Protein AF-A0A0F3IHB5-F1 (afdb_monomer_lite)

Secondary structure (DSSP, 8-state):
-PPPP---SSSSEEEEEEETTEEEEEEEEETTTTTTS-HHHHHHHHHHSTT-TT----EEEE-TTSEEEEEEEEEE--

Structure (mmCIF, N/CA/C/O backbone):
data_AF-A0A0F3IHB5-F1
#
_entry.id   AF-A0A0F3IHB5-F1
#
loop_
_atom_site.group_PDB
_atom_site.id
_atom_site.type_symbol
_atom_site.label_atom_id
_atom_site.label_alt_id
_atom_site.label_comp_id
_atom_site.label_asym_id
_atom_site.label_entity_id
_atom_site.label_seq_id
_atom_site.pdbx_PDB_ins_code
_atom_site.Cartn_x
_atom_site.Cartn_y
_atom_site.Cartn_z
_atom_site.occupancy
_atom_site.B_iso_or_equiv
_atom_site.auth_seq_id
_atom_site.auth_comp_id
_atom_site.auth_asym_id
_atom_site.auth_atom_id
_atom_site.pdbx_PDB_model_num
ATOM 1 N N . MET A 1 1 ? -11.489 12.201 -16.737 1.00 31.97 1 MET A N 1
ATOM 2 C CA . MET A 1 1 ? -11.159 10.877 -17.305 1.00 31.97 1 MET A CA 1
ATOM 3 C C . MET A 1 1 ? -11.442 9.852 -16.218 1.00 31.97 1 MET A C 1
ATOM 5 O O . MET A 1 1 ? -10.760 9.888 -15.205 1.00 31.97 1 MET A O 1
ATOM 9 N N . LEU A 1 2 ? -12.526 9.079 -16.351 1.00 24.95 2 LEU A N 1
ATOM 10 C CA . LEU A 1 2 ? -12.923 8.063 -15.370 1.00 24.95 2 LEU A CA 1
ATOM 11 C C . LEU A 1 2 ? -12.312 6.719 -15.769 1.00 24.95 2 LEU A C 1
ATOM 13 O O . LEU A 1 2 ? -12.490 6.279 -16.903 1.00 24.95 2 LEU A O 1
ATOM 17 N N . PHE A 1 3 ? -11.603 6.087 -14.841 1.00 34.09 3 PHE A N 1
ATOM 18 C CA . PHE A 1 3 ? -11.150 4.708 -14.976 1.00 34.09 3 PHE A CA 1
ATOM 19 C C . PHE A 1 3 ? -12.233 3.796 -14.391 1.00 34.09 3 PHE A C 1
ATOM 21 O O . PHE A 1 3 ? -12.722 4.043 -13.289 1.00 34.09 3 PHE A O 1
ATOM 28 N N . PHE A 1 4 ? -12.664 2.790 -15.152 1.00 29.55 4 PHE A N 1
ATOM 29 C CA . PHE A 1 4 ? -13.684 1.839 -14.712 1.00 29.55 4 PHE A CA 1
ATOM 30 C C . PHE A 1 4 ? -13.023 0.703 -13.929 1.00 29.55 4 PHE A C 1
ATOM 32 O O . PHE A 1 4 ? -12.199 -0.030 -14.470 1.00 29.55 4 PHE A O 1
ATOM 39 N N . PHE A 1 5 ? -13.412 0.546 -12.665 1.00 42.84 5 PHE A N 1
ATOM 40 C CA . PHE A 1 5 ? -12.972 -0.539 -11.791 1.00 42.84 5 PHE A CA 1
ATOM 41 C C . PHE A 1 5 ? -14.073 -1.598 -11.715 1.00 42.84 5 PHE A C 1
ATOM 43 O O . PHE A 1 5 ? -15.227 -1.276 -11.426 1.00 42.84 5 PHE A O 1
ATOM 50 N N . ARG A 1 6 ? -13.744 -2.872 -11.956 1.00 33.59 6 ARG A N 1
ATOM 51 C CA . ARG A 1 6 ? -14.669 -3.978 -11.680 1.00 33.59 6 ARG A CA 1
ATOM 52 C C . ARG A 1 6 ? -14.450 -4.436 -10.242 1.00 33.59 6 ARG A C 1
ATOM 54 O O . ARG A 1 6 ? -13.516 -5.172 -9.949 1.00 33.59 6 ARG A O 1
ATOM 61 N N . LEU A 1 7 ? -15.302 -3.952 -9.345 1.00 36.53 7 LEU A N 1
ATOM 62 C CA . LEU A 1 7 ? -15.297 -4.316 -7.932 1.00 36.53 7 LEU A CA 1
ATOM 63 C C . LEU A 1 7 ? -15.822 -5.753 -7.777 1.00 36.53 7 LEU A C 1
ATOM 65 O O . LEU A 1 7 ? -16.951 -6.035 -8.165 1.00 36.53 7 LEU A O 1
ATOM 69 N N . ARG A 1 8 ? -15.023 -6.654 -7.196 1.00 37.41 8 ARG A N 1
ATOM 70 C CA . ARG A 1 8 ? -15.502 -7.935 -6.645 1.00 37.41 8 ARG A CA 1
ATOM 71 C C . ARG A 1 8 ? -15.342 -7.894 -5.130 1.00 37.41 8 ARG A C 1
ATOM 73 O O . ARG A 1 8 ? -14.280 -7.476 -4.691 1.00 37.41 8 ARG A O 1
ATOM 80 N N . GLU A 1 9 ? -16.415 -8.130 -4.387 1.00 39.09 9 GLU A N 1
ATOM 81 C CA . GLU A 1 9 ? -16.457 -8.160 -2.916 1.00 39.09 9 GLU A CA 1
ATOM 82 C C . GLU A 1 9 ? -15.437 -9.170 -2.390 1.00 39.09 9 GLU A C 1
ATOM 84 O O . GLU A 1 9 ? -15.507 -10.321 -2.796 1.00 39.09 9 GLU A O 1
ATOM 89 N N . ASP A 1 10 ? -14.449 -8.686 -1.639 1.00 42.75 10 ASP A N 1
ATOM 90 C CA . ASP A 1 10 ? -13.616 -9.369 -0.637 1.00 42.75 10 ASP A CA 1
ATOM 91 C C . ASP A 1 10 ? -12.443 -8.412 -0.319 1.00 42.75 10 ASP A C 1
ATOM 93 O O . ASP A 1 10 ? -11.938 -7.710 -1.206 1.00 42.75 10 ASP A O 1
ATOM 97 N N . ASP A 1 11 ? -12.108 -8.291 0.964 1.00 51.41 11 ASP A N 1
ATOM 98 C CA . ASP A 1 11 ? -11.311 -7.212 1.561 1.00 51.41 11 ASP A CA 1
ATOM 99 C C . ASP A 1 11 ? -9.912 -7.038 0.928 1.00 51.41 11 ASP A C 1
ATOM 101 O O . ASP A 1 11 ? -9.178 -8.000 0.712 1.00 51.41 11 ASP A O 1
ATOM 105 N N . ASN A 1 12 ? -9.539 -5.780 0.650 1.00 52.41 12 ASN A N 1
ATOM 106 C CA . ASN A 1 12 ? -8.283 -5.320 0.028 1.00 52.41 12 ASN A CA 1
ATOM 107 C C . ASN A 1 12 ? -8.013 -5.832 -1.403 1.00 52.41 12 ASN A C 1
ATOM 109 O O . ASN A 1 12 ? -7.454 -6.902 -1.644 1.00 52.41 12 ASN A O 1
ATOM 113 N N . LYS A 1 13 ? -8.350 -5.001 -2.398 1.00 60.81 13 LYS A N 1
ATOM 114 C CA . LYS A 1 13 ? -8.267 -5.363 -3.823 1.00 60.81 13 LYS A CA 1
ATOM 115 C C . LYS A 1 13 ? -6.945 -4.930 -4.445 1.00 60.81 13 LYS A C 1
ATOM 117 O O . LYS A 1 13 ? -6.682 -3.734 -4.566 1.00 60.81 13 LYS A O 1
ATOM 122 N N . LEU A 1 14 ? -6.175 -5.902 -4.935 1.00 58.69 14 LEU A N 1
ATOM 123 C CA . LEU A 1 14 ? -5.106 -5.665 -5.904 1.00 58.69 14 LEU A CA 1
ATOM 124 C C . LEU A 1 14 ? -5.721 -5.353 -7.267 1.00 58.69 14 LEU A C 1
ATOM 126 O O . LEU A 1 14 ? -6.370 -6.198 -7.883 1.00 58.69 14 LEU A O 1
ATOM 130 N N . CYS A 1 15 ? -5.516 -4.131 -7.737 1.00 65.38 15 CYS A N 1
ATOM 131 C CA . CYS A 1 15 ? -5.914 -3.699 -9.061 1.00 65.38 15 CYS A CA 1
ATOM 132 C C . CYS A 1 15 ? -4.683 -3.679 -9.965 1.00 65.38 15 CYS A C 1
ATOM 134 O O . CYS A 1 15 ? -3.756 -2.906 -9.734 1.00 65.38 15 CYS A O 1
ATOM 136 N N . GLN A 1 16 ? -4.694 -4.507 -11.007 1.00 64.88 16 GLN A N 1
ATOM 137 C CA . GLN A 1 16 ? -3.722 -4.439 -12.094 1.00 64.88 16 GLN A CA 1
ATOM 138 C C . GLN A 1 16 ? -4.368 -3.730 -13.283 1.00 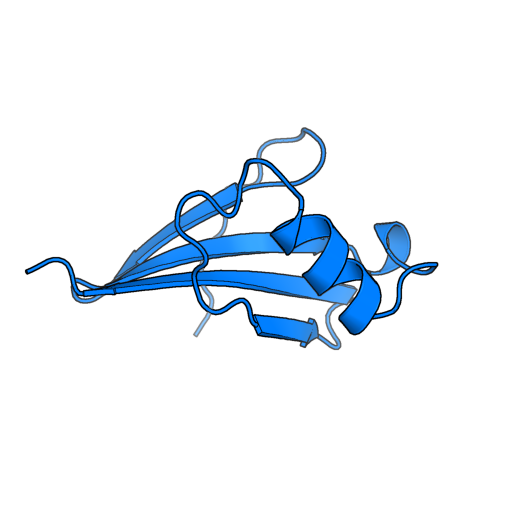64.88 16 GLN A C 1
ATOM 140 O O . GLN A 1 16 ? -5.498 -4.044 -13.665 1.00 64.88 16 GLN A O 1
ATOM 145 N N . SER A 1 17 ? -3.669 -2.767 -13.872 1.00 63.66 17 SER A N 1
ATOM 146 C CA . SER A 1 17 ? -4.108 -2.088 -15.090 1.00 63.66 17 SER A CA 1
ATOM 147 C C . SER A 1 17 ? -2.967 -2.020 -16.095 1.00 63.66 17 SER A C 1
ATOM 149 O O . SER A 1 17 ? -1.822 -1.818 -15.708 1.00 63.66 17 SER A O 1
ATOM 151 N N . ILE A 1 18 ? -3.273 -2.206 -17.380 1.00 61.59 18 ILE A N 1
ATOM 152 C CA . ILE A 1 18 ? -2.313 -2.044 -18.476 1.00 61.59 18 ILE A CA 1
ATOM 153 C C . ILE A 1 18 ? -2.841 -0.931 -19.374 1.00 61.59 18 ILE A C 1
ATOM 155 O O . ILE A 1 18 ? -3.949 -1.038 -19.906 1.00 61.59 18 ILE A O 1
ATOM 159 N N . ARG A 1 19 ? -2.071 0.145 -19.538 1.00 56.09 19 ARG A N 1
ATOM 160 C CA . ARG A 1 19 ? -2.424 1.258 -20.423 1.00 56.09 19 ARG A CA 1
ATOM 161 C C . ARG A 1 19 ? -1.187 1.816 -21.101 1.00 56.09 19 ARG A C 1
ATOM 163 O O . ARG A 1 19 ? -0.210 2.105 -20.430 1.00 56.09 19 ARG A O 1
ATOM 170 N N . ASP A 1 20 ? -1.251 1.995 -22.418 1.00 72.56 20 ASP A N 1
ATOM 171 C CA . ASP A 1 20 ? -0.153 2.552 -23.224 1.00 72.56 20 ASP A CA 1
ATOM 172 C C . ASP A 1 20 ? 1.176 1.793 -23.029 1.00 72.56 20 ASP A C 1
ATOM 174 O O . ASP A 1 20 ? 2.249 2.383 -22.979 1.00 72.56 20 ASP A O 1
ATOM 178 N N . GLY A 1 21 ? 1.092 0.467 -22.864 1.00 68.31 21 GLY A N 1
ATOM 179 C CA . GLY A 1 21 ? 2.242 -0.380 -22.544 1.00 68.31 21 GLY A CA 1
ATOM 180 C C . GLY A 1 21 ? 2.707 -0.280 -21.091 1.00 68.31 21 GLY A C 1
ATOM 181 O O . GLY A 1 21 ? 3.632 -0.977 -20.726 1.00 68.31 21 GLY A O 1
ATOM 182 N N . ILE A 1 22 ? 2.080 0.524 -20.233 1.00 64.06 22 ILE A N 1
ATOM 183 C CA . ILE A 1 22 ? 2.437 0.641 -18.816 1.00 64.06 22 ILE A CA 1
ATOM 184 C C . ILE A 1 22 ? 1.543 -0.280 -17.987 1.00 64.06 22 ILE A C 1
ATOM 186 O O . ILE A 1 22 ? 0.323 -0.106 -17.968 1.00 64.06 22 ILE A O 1
ATOM 190 N N . MET A 1 23 ? 2.144 -1.241 -17.291 1.00 69.19 23 MET A N 1
ATOM 191 C CA . MET A 1 23 ? 1.499 -2.023 -16.244 1.00 69.19 23 MET A CA 1
ATOM 192 C C . MET A 1 23 ? 1.588 -1.268 -14.917 1.00 69.19 23 MET A C 1
ATOM 194 O O . MET A 1 23 ? 2.676 -0.905 -14.477 1.00 69.19 23 MET A O 1
ATOM 198 N N . ALA A 1 24 ? 0.450 -1.058 -14.264 1.00 69.69 24 ALA A N 1
ATOM 199 C CA . ALA A 1 24 ? 0.372 -0.473 -12.936 1.00 69.69 24 ALA A CA 1
ATOM 200 C C . ALA A 1 24 ? -0.369 -1.399 -11.974 1.00 69.69 24 ALA A C 1
ATOM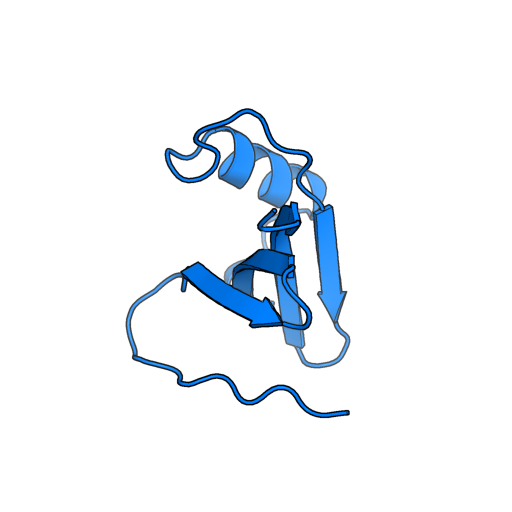 202 O O . ALA A 1 24 ? -1.457 -1.889 -12.293 1.00 69.69 24 ALA A O 1
ATOM 203 N N . GLU A 1 25 ? 0.207 -1.592 -10.791 1.00 77.06 25 GLU A N 1
ATOM 204 C CA . GLU A 1 25 ? -0.405 -2.336 -9.691 1.00 77.06 25 GLU A CA 1
ATOM 205 C C . GLU A 1 25 ? -0.739 -1.379 -8.551 1.00 77.06 25 GLU A C 1
ATOM 207 O O . GLU A 1 25 ? 0.075 -0.532 -8.174 1.00 77.06 25 GLU A O 1
ATOM 212 N N . SER A 1 26 ? -1.951 -1.464 -8.007 1.00 79.19 26 SER A N 1
ATOM 213 C CA . SER A 1 26 ? -2.387 -0.582 -6.924 1.00 79.19 26 SER A CA 1
ATOM 214 C C . SER A 1 26 ? -3.364 -1.265 -5.977 1.00 79.19 26 SER A C 1
ATOM 216 O O . SER A 1 26 ? -4.182 -2.080 -6.397 1.00 79.19 26 SER A O 1
ATOM 218 N N . LEU A 1 27 ? -3.307 -0.891 -4.705 1.00 82.31 27 LEU A N 1
ATOM 219 C CA . LEU A 1 27 ? -4.295 -1.213 -3.684 1.00 82.31 27 LEU A CA 1
ATOM 220 C C . LEU A 1 27 ? -5.193 -0.001 -3.460 1.00 82.31 27 LEU A C 1
ATOM 222 O O . LEU A 1 27 ? -4.735 1.143 -3.492 1.00 82.31 27 LEU A O 1
ATOM 226 N N . ILE A 1 28 ? -6.479 -0.253 -3.246 1.00 84.38 28 ILE A N 1
ATOM 227 C CA . ILE A 1 28 ? -7.467 0.792 -2.984 1.00 84.38 28 ILE A CA 1
ATOM 228 C C . ILE A 1 28 ? -8.161 0.458 -1.672 1.00 84.38 28 ILE A C 1
ATOM 230 O O . ILE A 1 28 ? -8.750 -0.614 -1.546 1.00 84.38 28 ILE A O 1
ATOM 234 N N . PHE A 1 29 ? -8.106 1.398 -0.736 1.00 83.56 29 PHE A N 1
ATOM 235 C CA . PHE A 1 29 ? -8.715 1.298 0.585 1.00 83.56 29 PHE A CA 1
ATOM 236 C C . PHE A 1 29 ? -9.825 2.336 0.713 1.00 83.56 29 PHE A C 1
ATOM 238 O O . PHE A 1 29 ? -9.662 3.469 0.241 1.00 83.56 29 PHE A O 1
ATOM 245 N N . ALA A 1 30 ? -10.940 1.986 1.357 1.00 85.31 30 ALA A N 1
ATOM 246 C CA . ALA A 1 30 ? -11.850 3.011 1.849 1.00 85.31 30 ALA A CA 1
ATOM 247 C C . ALA A 1 30 ? -11.177 3.724 3.029 1.00 85.31 30 ALA A C 1
ATOM 249 O O . ALA A 1 30 ? -10.499 3.099 3.840 1.00 85.31 30 ALA A O 1
ATOM 250 N N . ASN A 1 31 ? -11.329 5.044 3.122 1.00 86.44 31 ASN A N 1
ATOM 251 C CA . ASN A 1 31 ? -10.674 5.821 4.179 1.00 86.44 31 ASN A CA 1
ATOM 252 C C . ASN A 1 31 ? -11.154 5.416 5.580 1.00 86.44 31 ASN A C 1
ATOM 254 O O . ASN A 1 31 ? -10.402 5.567 6.537 1.00 86.44 31 ASN A O 1
ATOM 258 N N . GLU A 1 32 ? -12.388 4.924 5.695 1.00 86.44 32 GLU A N 1
ATOM 259 C CA . GLU A 1 32 ? -12.954 4.425 6.951 1.00 86.44 32 GLU A CA 1
ATOM 260 C C . GLU A 1 32 ? -12.260 3.152 7.454 1.00 86.44 32 GLU A C 1
ATOM 262 O O . GLU A 1 32 ? -12.070 3.017 8.659 1.00 86.44 32 GLU A O 1
ATOM 267 N N . ASP A 1 33 ? -11.784 2.290 6.551 1.00 84.06 33 ASP A N 1
ATOM 268 C CA . ASP A 1 33 ? -11.109 1.031 6.903 1.00 84.06 33 ASP A CA 1
ATOM 269 C C . ASP A 1 33 ? -9.678 1.243 7.419 1.00 84.06 33 ASP A C 1
ATOM 271 O O . ASP A 1 33 ? -9.106 0.376 8.075 1.00 84.06 33 ASP A O 1
ATOM 275 N N . ILE A 1 34 ? -9.077 2.394 7.106 1.00 83.12 34 ILE A N 1
ATOM 276 C CA . ILE A 1 34 ? -7.686 2.732 7.446 1.00 83.12 34 ILE A CA 1
ATOM 277 C C . ILE A 1 34 ? -7.586 3.996 8.304 1.00 83.12 34 ILE A C 1
ATOM 279 O O . ILE A 1 34 ? -6.525 4.612 8.372 1.00 83.12 34 ILE A O 1
ATOM 283 N N . VAL A 1 35 ? -8.684 4.407 8.944 1.00 86.81 35 VAL A N 1
ATOM 284 C CA . VAL A 1 35 ? -8.762 5.657 9.720 1.00 86.81 35 VAL A CA 1
ATOM 285 C C . VAL A 1 35 ? -7.719 5.729 10.842 1.00 86.81 35 VAL A C 1
ATOM 287 O O . VAL A 1 35 ? -7.229 6.811 11.163 1.00 86.81 35 VAL A O 1
ATOM 290 N N . ASP A 1 36 ? -7.333 4.574 11.384 1.00 87.19 36 ASP A N 1
ATOM 291 C CA . ASP A 1 36 ? -6.346 4.449 12.458 1.00 87.19 36 ASP A CA 1
ATOM 292 C C . ASP A 1 36 ? -4.892 4.392 11.951 1.00 87.19 36 ASP A C 1
ATOM 294 O O . ASP A 1 36 ? -3.950 4.361 12.746 1.00 87.19 36 ASP A O 1
ATOM 298 N N . LEU A 1 37 ? -4.683 4.389 10.630 1.00 84.19 37 LEU A N 1
ATOM 299 C CA . LEU A 1 37 ? -3.366 4.327 10.006 1.00 84.19 37 LEU A CA 1
ATOM 300 C C . LEU A 1 37 ? -2.996 5.671 9.380 1.00 84.19 37 LEU A C 1
ATOM 302 O O . LEU A 1 37 ? -3.726 6.253 8.578 1.00 84.19 37 LEU A O 1
ATOM 306 N N . SER A 1 38 ? -1.790 6.149 9.688 1.00 89.56 38 SER A N 1
ATOM 307 C CA . SER A 1 38 ? -1.187 7.220 8.897 1.00 89.56 38 SER A CA 1
ATOM 308 C C . SER A 1 38 ? -0.801 6.698 7.510 1.00 89.56 38 SER A C 1
ATOM 310 O O . SER A 1 38 ? -0.567 5.505 7.319 1.00 89.56 38 SER A O 1
ATOM 312 N N . ILE A 1 39 ? -0.665 7.598 6.533 1.00 86.12 39 ILE A N 1
ATOM 313 C CA . ILE A 1 39 ? -0.201 7.230 5.186 1.00 86.12 39 ILE A CA 1
ATOM 314 C C . ILE A 1 39 ? 1.184 6.564 5.229 1.00 86.12 39 ILE A C 1
ATOM 316 O O . ILE A 1 39 ? 1.425 5.603 4.506 1.00 86.12 39 ILE A O 1
ATOM 320 N N . GLU A 1 40 ? 2.077 7.032 6.102 1.00 88.50 40 GLU A N 1
ATOM 321 C CA . GLU A 1 40 ? 3.399 6.425 6.299 1.00 88.50 40 GLU A CA 1
ATOM 322 C C . GLU A 1 40 ? 3.298 5.003 6.868 1.00 88.50 40 GLU A C 1
ATOM 324 O O . GLU A 1 40 ? 3.995 4.103 6.401 1.00 88.50 40 GLU A O 1
ATOM 329 N N . ALA A 1 41 ? 2.406 4.782 7.841 1.00 86.38 41 ALA A N 1
ATOM 330 C CA . ALA A 1 41 ? 2.152 3.453 8.391 1.00 86.38 41 ALA A CA 1
ATOM 331 C C . ALA A 1 41 ? 1.558 2.519 7.328 1.00 86.38 41 A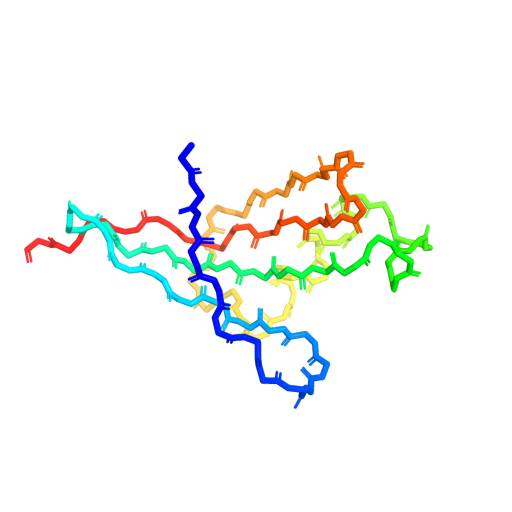LA A C 1
ATOM 333 O O . ALA A 1 41 ? 2.027 1.396 7.182 1.00 86.38 41 ALA A O 1
ATOM 334 N N . LEU A 1 42 ? 0.604 3.005 6.528 1.00 85.88 42 LEU A N 1
ATOM 335 C CA . LEU A 1 42 ? 0.012 2.252 5.424 1.00 85.88 42 LEU A CA 1
ATOM 336 C C . LEU A 1 42 ? 1.065 1.829 4.390 1.00 85.88 42 LEU A C 1
ATOM 338 O O . LEU A 1 42 ? 1.075 0.678 3.966 1.00 85.88 42 LEU A O 1
ATOM 342 N N . ILE A 1 43 ? 1.970 2.734 4.003 1.00 86.31 43 ILE A N 1
ATOM 343 C CA . ILE A 1 43 ? 3.075 2.404 3.090 1.00 86.31 43 ILE A CA 1
ATOM 344 C C . ILE A 1 43 ? 3.946 1.303 3.698 1.00 86.31 43 ILE A C 1
ATOM 346 O O . ILE A 1 43 ? 4.222 0.317 3.022 1.00 86.31 43 ILE A O 1
ATOM 350 N N . LYS A 1 44 ? 4.325 1.427 4.974 1.00 85.31 44 LYS A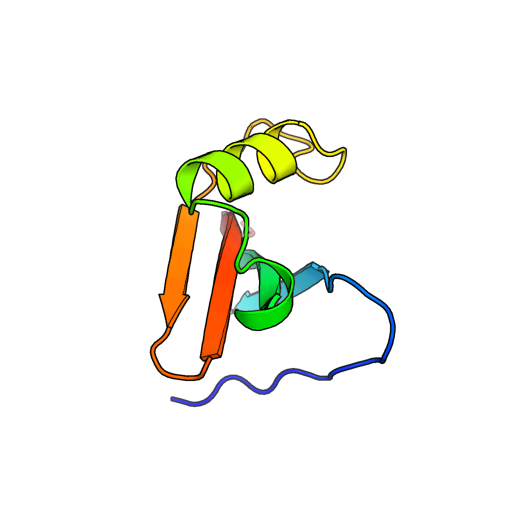 N 1
ATOM 351 C CA . LYS A 1 44 ? 5.180 0.450 5.658 1.00 85.31 44 LYS A CA 1
ATOM 352 C C . LYS A 1 44 ? 4.533 -0.934 5.773 1.00 85.31 44 LYS A C 1
ATOM 354 O O . LYS A 1 44 ? 5.204 -1.936 5.547 1.00 85.31 44 LYS A O 1
ATOM 359 N N . GLU A 1 45 ? 3.242 -0.999 6.091 1.00 84.12 45 GLU A N 1
ATOM 360 C CA . GLU A 1 45 ? 2.480 -2.256 6.117 1.00 84.12 45 GLU A CA 1
ATOM 361 C C . GLU A 1 45 ? 2.477 -2.926 4.736 1.00 84.12 45 GLU A C 1
ATOM 363 O O . GLU A 1 45 ? 2.726 -4.125 4.600 1.00 84.12 45 GLU A O 1
ATOM 368 N N . VAL A 1 46 ? 2.268 -2.138 3.679 1.00 81.88 46 VAL A N 1
ATOM 369 C CA . VAL A 1 46 ? 2.274 -2.642 2.304 1.00 81.88 46 VAL A CA 1
ATOM 370 C C . VAL A 1 46 ? 3.684 -3.060 1.860 1.00 81.88 46 VAL A C 1
ATOM 372 O O . VAL A 1 46 ? 3.819 -4.094 1.204 1.00 81.88 46 VAL A O 1
ATOM 375 N N . GLU A 1 47 ? 4.734 -2.336 2.255 1.00 80.81 47 GLU A N 1
ATOM 376 C CA . GLU A 1 47 ? 6.140 -2.712 2.029 1.00 80.81 47 GLU A CA 1
ATOM 377 C C . GLU A 1 47 ? 6.497 -4.050 2.682 1.00 80.81 47 GLU A C 1
ATOM 379 O O . GLU A 1 47 ? 7.211 -4.854 2.087 1.00 80.81 47 GLU A O 1
ATOM 384 N N . GLN A 1 48 ? 6.003 -4.289 3.898 1.00 78.25 48 GLN A N 1
ATOM 385 C CA . GLN A 1 48 ? 6.235 -5.526 4.646 1.00 78.25 48 GLN A CA 1
ATOM 386 C C . GLN A 1 48 ? 5.355 -6.688 4.168 1.00 78.25 48 GLN A C 1
ATOM 388 O O . GLN A 1 48 ? 5.622 -7.848 4.492 1.00 78.25 48 GLN A O 1
ATOM 393 N N . SER A 1 49 ? 4.311 -6.397 3.392 1.00 73.56 49 SER A N 1
ATOM 394 C CA . SER A 1 49 ? 3.428 -7.411 2.836 1.00 73.56 49 SER A CA 1
ATOM 395 C C . SER A 1 49 ? 4.100 -8.196 1.704 1.00 73.56 49 SER A C 1
ATOM 397 O O . SER A 1 49 ? 4.947 -7.699 0.962 1.00 73.56 49 SER A O 1
ATOM 399 N N . SER A 1 50 ? 3.626 -9.422 1.475 1.00 67.94 50 SER A N 1
ATOM 400 C CA . SER A 1 50 ? 4.040 -10.243 0.323 1.00 67.94 50 SER A CA 1
ATOM 401 C C . SER A 1 50 ? 3.667 -9.652 -1.050 1.00 67.94 50 SER A C 1
ATOM 403 O O . SER A 1 50 ? 3.978 -10.250 -2.084 1.00 67.94 50 SER A O 1
ATOM 405 N N . MET A 1 51 ? 2.987 -8.500 -1.076 1.00 66.62 51 MET A N 1
ATOM 406 C CA . MET A 1 51 ? 2.563 -7.820 -2.297 1.00 66.62 51 MET A CA 1
ATOM 407 C C . MET A 1 51 ? 3.681 -6.968 -2.900 1.00 66.62 51 MET A C 1
ATOM 409 O O . MET A 1 51 ? 3.737 -6.844 -4.121 1.00 66.62 51 MET A O 1
ATOM 413 N N . ASN A 1 52 ? 4.621 -6.458 -2.094 1.00 66.81 52 ASN A N 1
ATOM 414 C CA . ASN A 1 52 ? 5.799 -5.756 -2.604 1.00 66.81 52 ASN A CA 1
ATOM 415 C C . ASN A 1 52 ? 6.913 -6.749 -2.978 1.00 66.81 52 ASN A C 1
ATOM 417 O O . ASN A 1 52 ? 7.962 -6.832 -2.343 1.00 66.81 52 ASN A O 1
ATOM 421 N N . LYS A 1 53 ? 6.673 -7.551 -4.020 1.00 61.91 53 LYS A N 1
ATOM 422 C CA . LYS A 1 53 ? 7.552 -8.672 -4.405 1.00 61.91 53 LYS A CA 1
ATOM 423 C C . LYS A 1 53 ? 8.941 -8.257 -4.904 1.00 61.91 53 LYS A C 1
ATOM 425 O O . LYS A 1 53 ? 9.794 -9.125 -5.071 1.00 61.91 53 LYS A O 1
ATOM 430 N N . GLN A 1 54 ? 9.165 -6.972 -5.180 1.00 64.25 54 GLN A N 1
ATOM 431 C CA . GLN A 1 54 ? 10.358 -6.494 -5.883 1.00 64.25 54 GLN A CA 1
ATOM 432 C C . GLN A 1 54 ? 11.004 -5.239 -5.262 1.00 64.25 54 GLN A C 1
ATOM 434 O O . GLN A 1 54 ? 11.860 -4.638 -5.905 1.00 64.25 54 GLN A O 1
ATOM 439 N N . ASN A 1 55 ? 10.658 -4.850 -4.022 1.00 61.12 55 ASN A N 1
ATOM 440 C CA . ASN A 1 55 ? 11.123 -3.583 -3.421 1.00 61.12 55 ASN A CA 1
ATOM 441 C C . ASN A 1 55 ? 10.868 -2.381 -4.349 1.00 61.12 55 ASN A C 1
ATOM 443 O O . ASN A 1 55 ? 11.725 -1.517 -4.549 1.00 61.12 55 ASN A O 1
ATOM 447 N N . LEU A 1 56 ? 9.690 -2.362 -4.965 1.00 68.69 56 LEU A N 1
ATOM 448 C CA . LEU A 1 56 ? 9.316 -1.306 -5.890 1.00 68.69 56 LEU A CA 1
ATOM 449 C C . LEU A 1 56 ? 8.962 -0.042 -5.112 1.00 68.69 56 LEU A C 1
ATOM 451 O O . LEU A 1 56 ? 8.602 -0.088 -3.933 1.00 68.69 56 LEU A O 1
ATOM 455 N N . GLN A 1 57 ? 9.100 1.102 -5.777 1.00 76.62 57 GLN A N 1
ATOM 456 C CA . GLN A 1 57 ? 8.789 2.390 -5.177 1.00 76.62 57 GLN A CA 1
ATOM 457 C C . GLN A 1 57 ? 7.279 2.498 -4.939 1.00 76.62 57 GLN A C 1
ATOM 459 O O . GLN A 1 57 ? 6.501 2.660 -5.879 1.00 76.62 57 GLN A O 1
ATOM 464 N N . ILE A 1 58 ? 6.876 2.456 -3.670 1.00 83.31 58 ILE A N 1
ATOM 465 C CA . ILE A 1 58 ? 5.477 2.600 -3.275 1.00 83.31 58 ILE A CA 1
ATOM 466 C C . ILE A 1 58 ? 5.132 4.080 -3.135 1.00 83.31 58 ILE A C 1
ATOM 468 O O . ILE A 1 58 ? 5.871 4.868 -2.544 1.00 83.31 58 ILE A O 1
ATOM 472 N N . THR A 1 59 ? 3.973 4.465 -3.664 1.00 85.94 59 THR A N 1
ATOM 473 C CA . THR A 1 59 ? 3.395 5.794 -3.430 1.00 85.94 59 THR A CA 1
ATOM 474 C C . THR A 1 59 ? 1.976 5.652 -2.917 1.00 85.94 59 THR A C 1
ATOM 476 O O . THR A 1 59 ? 1.234 4.793 -3.382 1.00 85.94 59 THR A O 1
ATOM 479 N N . ALA A 1 60 ? 1.570 6.508 -1.984 1.00 86.94 60 ALA A N 1
ATOM 480 C CA . ALA A 1 60 ? 0.206 6.527 -1.479 1.00 86.94 60 ALA A CA 1
ATOM 481 C C . ALA A 1 60 ? -0.408 7.919 -1.622 1.00 86.94 60 ALA A C 1
ATOM 483 O O . ALA A 1 60 ? 0.252 8.939 -1.414 1.00 86.94 60 ALA A O 1
ATOM 484 N N . LYS A 1 61 ? -1.685 7.961 -1.995 1.00 87.75 61 LYS A N 1
ATOM 485 C CA . LYS A 1 61 ? -2.445 9.196 -2.151 1.00 87.75 61 LYS A CA 1
ATOM 486 C C . LYS A 1 61 ? -3.858 9.022 -1.621 1.00 87.75 61 LYS A C 1
ATOM 488 O O . LYS A 1 61 ? -4.631 8.218 -2.138 1.00 87.75 61 LYS A O 1
ATOM 493 N N . GLN A 1 62 ? -4.209 9.852 -0.649 1.00 87.75 62 GLN A N 1
ATOM 494 C CA . GLN A 1 62 ? -5.583 9.994 -0.192 1.00 87.75 62 GLN A CA 1
ATOM 495 C C . GLN A 1 62 ? -6.372 10.899 -1.148 1.00 87.75 62 GLN A C 1
ATOM 497 O O . GLN A 1 62 ? -5.874 11.923 -1.625 1.00 87.75 62 GLN A O 1
ATOM 502 N N . SER A 1 63 ? -7.607 10.508 -1.445 1.00 84.94 63 SER A N 1
ATOM 503 C CA . SER A 1 63 ? -8.555 11.274 -2.249 1.00 84.94 63 SER A CA 1
ATOM 504 C C . SER A 1 63 ? -9.683 11.819 -1.379 1.00 84.94 63 SER A C 1
ATOM 506 O O . SER A 1 63 ? -10.176 11.145 -0.473 1.00 84.94 63 SER A O 1
ATOM 508 N N . ASN A 1 64 ? -10.180 13.005 -1.739 1.00 84.25 64 ASN A N 1
ATOM 509 C CA . ASN A 1 64 ? -11.361 13.623 -1.124 1.00 84.25 64 ASN A CA 1
ATOM 510 C C . ASN A 1 64 ? -12.654 12.824 -1.377 1.00 84.25 64 ASN A C 1
ATOM 512 O O . ASN A 1 64 ? -13.680 13.105 -0.772 1.00 84.25 64 ASN A O 1
ATOM 516 N N . SER A 1 65 ? -12.614 11.836 -2.276 1.00 83.94 65 SER A N 1
ATOM 517 C CA . SER A 1 65 ? -13.727 10.931 -2.575 1.00 83.94 65 SER A CA 1
ATOM 518 C C . SER A 1 65 ? -13.894 9.791 -1.561 1.00 83.94 65 SER A C 1
ATOM 520 O O . SER A 1 65 ? -14.666 8.878 -1.830 1.00 83.94 65 SER A O 1
ATOM 522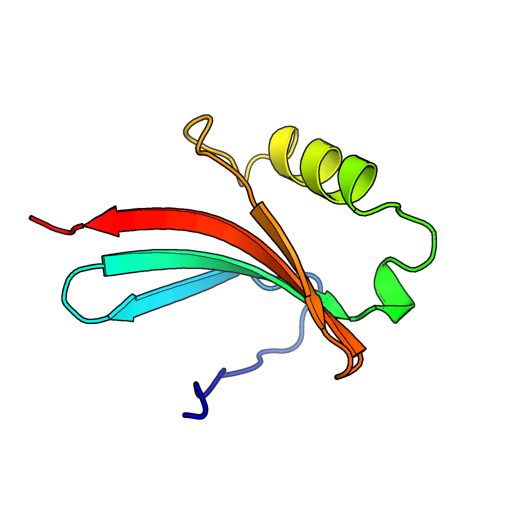 N N . GLY A 1 66 ? -13.151 9.800 -0.450 1.00 86.69 66 GLY A N 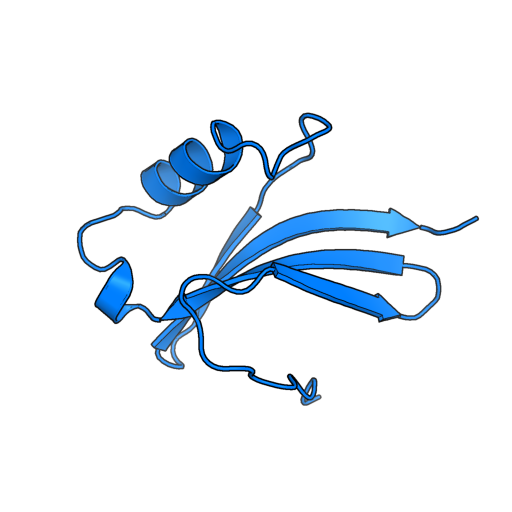1
ATOM 523 C CA . GLY A 1 66 ? -13.259 8.780 0.598 1.00 86.69 66 GLY A CA 1
ATOM 524 C C . GLY A 1 66 ? -12.403 7.531 0.377 1.00 86.69 66 GLY A C 1
ATOM 525 O O . GLY A 1 66 ? -12.608 6.541 1.067 1.00 86.69 66 GLY A O 1
ATOM 526 N N . PHE A 1 67 ? -11.441 7.570 -0.551 1.00 86.31 67 PHE A N 1
ATOM 527 C CA . PHE A 1 67 ? -10.561 6.435 -0.848 1.00 86.31 67 PHE A CA 1
ATOM 528 C C . PHE A 1 67 ? -9.088 6.823 -0.776 1.00 86.31 67 PHE A C 1
ATOM 530 O O . PHE A 1 67 ? -8.715 7.948 -1.123 1.00 86.31 67 PHE A O 1
ATOM 537 N N . THR A 1 68 ? -8.252 5.858 -0.410 1.00 85.88 68 THR A N 1
ATOM 538 C CA . THR A 1 68 ? -6.795 5.957 -0.456 1.00 85.88 68 THR A CA 1
ATOM 539 C C . THR A 1 68 ? -6.242 4.949 -1.449 1.00 85.88 68 THR A C 1
ATOM 541 O O . THR A 1 68 ? -6.590 3.771 -1.428 1.00 85.88 68 THR A O 1
ATOM 544 N N . PHE A 1 69 ? -5.381 5.438 -2.336 1.00 86.31 69 PHE A N 1
ATOM 545 C CA . PHE A 1 69 ? -4.737 4.665 -3.389 1.00 86.31 69 PHE A CA 1
ATOM 546 C C . PHE A 1 69 ? -3.283 4.437 -3.006 1.00 86.31 69 PHE A C 1
ATOM 548 O O . PHE A 1 69 ? -2.570 5.405 -2.748 1.00 86.31 69 PHE A O 1
ATOM 555 N N . VAL A 1 70 ? -2.841 3.185 -3.002 1.00 85.50 70 VAL A N 1
ATOM 556 C CA . VAL A 1 70 ? -1.441 2.805 -2.809 1.00 85.50 70 VAL A CA 1
ATOM 557 C C . VAL A 1 70 ? -0.950 2.163 -4.095 1.00 85.50 70 VAL A C 1
ATOM 559 O O . VAL A 1 70 ? -1.372 1.065 -4.437 1.00 85.50 70 VAL A O 1
ATOM 562 N N . ASN A 1 71 ? -0.082 2.844 -4.831 1.00 84.56 71 ASN A N 1
ATOM 563 C CA . ASN A 1 71 ? 0.501 2.323 -6.061 1.00 84.56 71 ASN A CA 1
ATOM 564 C C . ASN A 1 71 ? 1.786 1.567 -5.727 1.00 84.56 71 ASN A C 1
ATOM 566 O O . ASN A 1 71 ? 2.668 2.117 -5.067 1.00 84.56 71 ASN A O 1
ATOM 570 N N . LEU A 1 72 ? 1.873 0.327 -6.197 1.00 78.19 72 LEU A N 1
ATOM 571 C CA . LEU A 1 72 ? 2.984 -0.591 -5.964 1.00 78.19 72 LEU A CA 1
ATOM 572 C C . LEU A 1 72 ? 4.010 -0.547 -7.096 1.00 78.19 72 LEU A C 1
ATOM 574 O O . LEU A 1 72 ? 5.197 -0.719 -6.846 1.00 78.19 72 LEU A O 1
ATOM 578 N N . ASN A 1 73 ? 3.554 -0.349 -8.338 1.00 70.44 73 ASN A N 1
ATOM 579 C CA . ASN A 1 73 ? 4.415 -0.433 -9.512 1.00 70.44 73 ASN A CA 1
ATOM 580 C C . ASN A 1 73 ? 3.896 0.389 -10.696 1.00 70.44 73 ASN A C 1
ATOM 582 O O . ASN A 1 73 ? 2.684 0.537 -10.858 1.00 70.44 73 ASN A O 1
ATOM 586 N N . PHE A 1 74 ? 4.826 0.831 -11.543 1.00 67.31 74 PHE A N 1
ATOM 587 C CA . PHE A 1 74 ? 4.595 1.334 -12.894 1.00 67.31 74 PHE A CA 1
ATOM 588 C C . PHE A 1 74 ? 5.717 0.812 -13.803 1.00 67.31 74 PHE A C 1
ATOM 590 O O . PHE A 1 74 ? 6.803 1.387 -13.849 1.00 67.31 74 PHE A O 1
ATOM 597 N N . GLU A 1 75 ? 5.461 -0.270 -14.532 1.00 67.31 75 GLU A N 1
ATOM 598 C CA . GLU A 1 75 ? 6.416 -0.873 -15.466 1.00 67.31 75 GLU A CA 1
ATOM 599 C C . GLU A 1 75 ? 6.015 -0.602 -16.910 1.00 67.31 75 GLU A C 1
ATOM 601 O O . GLU A 1 75 ? 4.876 -0.848 -17.293 1.00 67.31 75 GLU A O 1
ATOM 606 N N . VAL A 1 76 ? 6.957 -0.147 -17.739 1.00 67.25 76 VAL A N 1
ATOM 607 C CA . VAL A 1 76 ? 6.771 -0.151 -19.194 1.00 67.25 76 VAL A CA 1
ATOM 608 C C . VAL A 1 76 ? 7.017 -1.576 -19.690 1.00 67.25 76 VAL A C 1
ATOM 610 O O . VAL A 1 76 ? 8.134 -2.083 -19.613 1.00 67.25 76 VAL A O 1
ATOM 613 N N . LEU A 1 77 ? 5.974 -2.213 -20.203 1.00 64.06 77 LEU A N 1
ATOM 614 C CA . LEU A 1 77 ? 6.041 -3.450 -20.966 1.00 64.06 77 LEU A CA 1
ATOM 615 C C . LEU A 1 77 ? 6.738 -3.135 -22.296 1.00 64.06 77 LEU A C 1
ATOM 617 O O . LEU A 1 77 ? 6.181 -2.435 -23.145 1.00 64.06 77 LEU A O 1
ATOM 621 N N . ALA A 1 78 ? 7.987 -3.589 -22.413 1.00 62.25 78 ALA A N 1
ATOM 622 C CA . ALA A 1 78 ? 8.803 -3.493 -23.622 1.00 62.25 78 ALA A CA 1
ATOM 623 C C . ALA A 1 78 ? 8.308 -4.429 -24.735 1.00 62.25 78 ALA A C 1
ATOM 625 O O . ALA A 1 78 ? 7.792 -5.524 -24.408 1.00 62.25 78 ALA A O 1
#

Radius of gyration: 12.77 Å; chains: 1; bounding box: 28×24×36 Å

Sequence (78 aa):
MLFFFRLREDDNKLCQSIRDGIMAESLIFANEDIVDLSIEALIKEVEQSSMNKQNLQITAKQSNSGFTFVNLNFEVLA

pLDDT: mean 71.01, std 17.02, range [24.95, 89.56]

Foldseek 3Di:
DDDDDDDDDDPWDWDWDADPQKIWTKIKDQCVVQVVPDPVRVQVVCCPDVNLVDSADWDWDDDPVRMIMIINDIDRRD

Organism: NCBI:txid1632867